Protein AF-A0A7Y8J648-F1 (afdb_monomer_lite)

Structure (mmCIF, N/CA/C/O backbone):
data_AF-A0A7Y8J648-F1
#
_entry.id   AF-A0A7Y8J648-F1
#
loop_
_atom_site.group_PDB
_atom_site.id
_atom_site.type_symbol
_atom_site.label_atom_id
_atom_site.label_alt_id
_atom_site.label_comp_id
_atom_site.label_asym_id
_atom_site.label_entity_id
_atom_site.label_seq_id
_atom_site.pdbx_PDB_ins_code
_atom_site.Cartn_x
_atom_site.Cartn_y
_atom_site.Cartn_z
_atom_site.occupancy
_atom_site.B_iso_or_equiv
_atom_site.auth_seq_id
_atom_site.auth_comp_id
_atom_site.auth_asym_id
_atom_site.auth_atom_id
_atom_site.pdbx_PDB_model_num
ATOM 1 N N . MET A 1 1 ? -34.335 -5.560 4.516 1.00 45.22 1 MET A N 1
ATOM 2 C CA . MET A 1 1 ? -33.110 -5.828 3.736 1.00 45.22 1 MET A CA 1
ATOM 3 C C . MET A 1 1 ? -32.646 -4.475 3.231 1.00 45.22 1 MET A C 1
ATOM 5 O O . MET A 1 1 ? -33.332 -3.906 2.392 1.00 45.22 1 MET A O 1
ATOM 9 N N . GLY A 1 2 ? -31.645 -3.876 3.879 1.00 55.56 2 GLY A N 1
ATOM 10 C CA . GLY A 1 2 ? -31.117 -2.574 3.463 1.00 55.56 2 GLY A CA 1
ATOM 11 C C . GLY A 1 2 ? -30.345 -2.743 2.159 1.00 55.56 2 GLY A C 1
ATOM 12 O O . GLY A 1 2 ? -29.669 -3.752 1.997 1.00 55.56 2 GLY A O 1
ATOM 13 N N . GLN A 1 3 ? -30.510 -1.820 1.214 1.00 57.09 3 GLN A N 1
ATOM 14 C CA . GLN A 1 3 ? -29.623 -1.758 0.056 1.00 57.09 3 GLN A CA 1
ATOM 15 C C . GLN A 1 3 ? -28.248 -1.305 0.536 1.00 57.09 3 GLN A C 1
ATOM 17 O O . GLN A 1 3 ? -28.137 -0.246 1.153 1.00 57.09 3 GLN A O 1
ATOM 22 N N . ASP A 1 4 ? -27.223 -2.095 0.240 1.00 70.62 4 ASP A N 1
ATOM 23 C CA . ASP A 1 4 ? -25.840 -1.671 0.404 1.00 70.62 4 ASP A CA 1
ATOM 24 C C . ASP A 1 4 ? -25.534 -0.621 -0.671 1.00 70.62 4 ASP A C 1
ATOM 26 O O . ASP A 1 4 ? -25.551 -0.903 -1.872 1.00 70.62 4 ASP A O 1
ATOM 30 N N . PHE A 1 5 ? -25.304 0.619 -0.240 1.00 80.19 5 PHE A N 1
ATOM 31 C CA . PHE A 1 5 ? -24.813 1.678 -1.112 1.00 80.19 5 PHE A CA 1
ATOM 32 C C . PHE A 1 5 ? -23.288 1.631 -1.122 1.00 80.19 5 PHE A C 1
ATOM 34 O O . PHE A 1 5 ? -22.639 1.809 -0.091 1.00 80.19 5 PHE A O 1
ATOM 41 N N . TRP A 1 6 ? -22.714 1.423 -2.304 1.00 79.38 6 TRP A N 1
ATOM 42 C CA . TRP A 1 6 ? -21.281 1.581 -2.519 1.00 79.38 6 TRP A CA 1
ATOM 43 C C . TRP A 1 6 ? -20.871 3.018 -2.177 1.00 79.38 6 TRP A C 1
ATOM 45 O O . TRP A 1 6 ? -21.364 3.967 -2.785 1.00 79.38 6 TRP A O 1
ATOM 55 N N . THR A 1 7 ? -19.975 3.170 -1.203 1.00 82.62 7 THR A N 1
ATOM 56 C CA . THR A 1 7 ? -19.374 4.457 -0.823 1.00 82.62 7 THR A CA 1
ATOM 57 C C . THR A 1 7 ? -17.891 4.418 -1.175 1.00 82.62 7 THR A C 1
ATOM 59 O O . THR A 1 7 ? -17.245 3.388 -0.996 1.00 82.62 7 THR A O 1
ATOM 62 N N . SER A 1 8 ? -17.349 5.510 -1.717 1.00 84.44 8 SER A N 1
ATOM 63 C CA . SER A 1 8 ? -15.919 5.595 -2.020 1.00 84.44 8 SER A CA 1
ATOM 64 C C . SER A 1 8 ? -15.088 5.696 -0.737 1.00 84.44 8 SER A C 1
ATOM 66 O O . SER A 1 8 ? -15.466 6.383 0.207 1.00 84.44 8 SER A O 1
ATOM 68 N N . CYS A 1 9 ? -13.911 5.070 -0.730 1.00 91.00 9 CYS A N 1
ATOM 69 C CA . CYS A 1 9 ? -12.949 5.152 0.375 1.00 91.00 9 CYS A CA 1
ATOM 70 C C . CYS A 1 9 ? -11.918 6.269 0.150 1.00 91.00 9 CYS A C 1
ATOM 72 O O . CYS A 1 9 ? -10.739 6.069 0.391 1.00 91.00 9 CYS A O 1
ATOM 74 N N . ASN 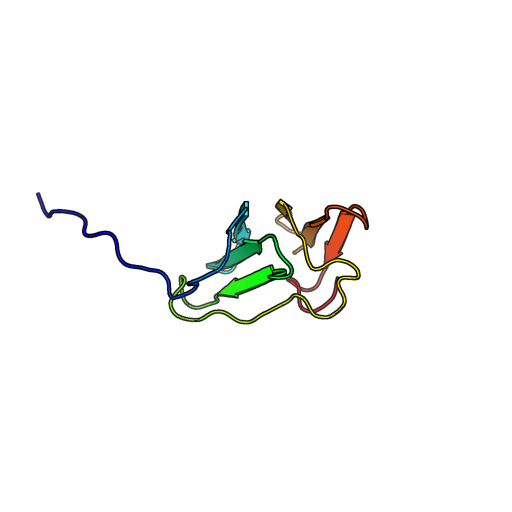A 1 10 ? -12.316 7.413 -0.417 1.00 90.69 10 ASN A N 1
ATOM 75 C CA . ASN A 1 10 ? -11.487 8.621 -0.596 1.00 90.69 10 ASN A CA 1
ATOM 76 C C . ASN A 1 10 ? -10.120 8.490 -1.319 1.00 90.69 10 ASN A C 1
ATOM 78 O O . ASN A 1 10 ? -9.413 9.489 -1.441 1.00 90.69 10 ASN A O 1
ATOM 82 N N . LEU A 1 11 ? -9.768 7.329 -1.879 1.00 91.50 11 LEU A N 1
ATOM 83 C CA . LEU A 1 11 ? -8.576 7.116 -2.706 1.00 91.50 11 LEU A CA 1
ATOM 84 C C . LEU A 1 11 ? -8.960 7.126 -4.194 1.00 91.50 11 LEU A C 1
ATOM 86 O O . LEU A 1 11 ? -9.112 6.090 -4.836 1.00 91.50 11 LEU A O 1
ATOM 90 N N . ASN A 1 12 ? -9.207 8.325 -4.723 1.00 89.56 12 ASN A N 1
ATOM 91 C CA . ASN A 1 12 ? -9.745 8.525 -6.072 1.00 89.56 12 ASN A CA 1
ATOM 92 C C . ASN A 1 12 ? -8.640 8.810 -7.105 1.00 89.56 12 ASN A C 1
ATOM 94 O O . ASN A 1 12 ? -7.558 9.273 -6.756 1.00 89.56 12 ASN A O 1
ATOM 98 N N . ASN A 1 13 ? -8.951 8.620 -8.394 1.00 88.12 13 ASN A N 1
ATOM 99 C CA . ASN A 1 13 ? -8.064 8.904 -9.537 1.00 88.12 13 ASN A CA 1
ATOM 100 C C . ASN A 1 13 ? -6.746 8.109 -9.556 1.00 88.12 13 ASN A C 1
ATOM 102 O O . ASN A 1 13 ? -5.766 8.547 -10.156 1.00 88.12 13 ASN A O 1
ATOM 106 N N . ILE A 1 14 ? -6.729 6.935 -8.928 1.00 91.00 14 ILE A N 1
ATOM 107 C CA . ILE A 1 14 ? -5.587 6.022 -8.920 1.00 91.00 14 ILE A CA 1
ATOM 108 C C . ILE A 1 14 ? -6.044 4.681 -9.489 1.00 91.00 14 ILE A C 1
ATOM 110 O O . ILE A 1 14 ? -7.122 4.191 -9.150 1.00 91.00 14 ILE A O 1
ATOM 114 N N . LEU A 1 15 ? -5.222 4.080 -10.351 1.00 94.31 15 LEU A N 1
ATOM 115 C CA . LEU A 1 15 ? -5.414 2.688 -10.740 1.00 94.31 15 LEU A CA 1
ATOM 116 C C . LEU A 1 15 ? -4.920 1.800 -9.597 1.00 94.31 15 LEU A C 1
ATOM 118 O O . LEU A 1 15 ? -3.717 1.569 -9.486 1.00 94.31 15 LEU A O 1
ATOM 122 N N . ILE A 1 16 ? -5.845 1.337 -8.758 1.00 96.38 16 ILE A N 1
ATOM 123 C CA . ILE A 1 16 ? -5.540 0.391 -7.683 1.00 96.38 16 ILE A CA 1
ATOM 124 C C . ILE A 1 16 ? -5.312 -0.988 -8.294 1.00 96.38 16 ILE A C 1
ATOM 126 O O . ILE A 1 16 ? -6.177 -1.511 -8.999 1.00 96.38 16 ILE A O 1
ATOM 130 N N . THR A 1 17 ? -4.136 -1.551 -8.044 1.00 97.12 17 THR A N 1
ATOM 131 C CA . THR A 1 17 ? -3.727 -2.869 -8.546 1.00 97.12 17 THR A CA 1
ATOM 132 C C . THR A 1 17 ? -3.852 -3.953 -7.489 1.00 97.12 17 THR A C 1
ATOM 134 O O . THR A 1 17 ? -4.097 -5.100 -7.849 1.00 97.12 17 THR A O 1
ATOM 137 N N . ASP A 1 18 ? -3.712 -3.597 -6.210 1.00 97.94 18 ASP A N 1
ATOM 138 C CA . ASP A 1 18 ? -3.850 -4.529 -5.093 1.00 97.94 18 ASP A CA 1
ATOM 139 C C . ASP A 1 18 ? -4.231 -3.808 -3.791 1.00 97.94 18 ASP A C 1
ATOM 141 O O . ASP A 1 18 ? -3.983 -2.603 -3.637 1.00 97.94 18 ASP A O 1
ATOM 145 N N . ILE A 1 19 ? -4.816 -4.563 -2.860 1.00 97.88 19 ILE A N 1
ATOM 146 C CA . ILE A 1 19 ? -5.125 -4.132 -1.492 1.00 97.88 19 ILE A CA 1
ATOM 147 C C . ILE A 1 19 ? -4.745 -5.234 -0.497 1.00 97.88 19 ILE A C 1
ATOM 149 O O . ILE A 1 19 ? -4.926 -6.415 -0.772 1.00 97.88 19 ILE A O 1
ATOM 153 N N . GLU A 1 20 ? -4.253 -4.852 0.677 1.00 98.06 20 GLU A N 1
ATOM 154 C CA . GLU A 1 20 ? -3.855 -5.784 1.742 1.00 98.06 20 GLU A CA 1
ATOM 155 C C . GLU A 1 20 ? -4.170 -5.161 3.109 1.00 98.06 20 GLU A C 1
ATOM 157 O O . GLU A 1 20 ? -4.296 -3.940 3.229 1.00 98.06 20 GLU A O 1
ATOM 162 N N . SER A 1 21 ? -4.305 -5.983 4.145 1.00 97.38 21 SER A N 1
ATOM 163 C CA . SER A 1 21 ? -4.493 -5.518 5.526 1.00 97.38 21 SER A CA 1
ATOM 164 C C . SER A 1 21 ? -3.469 -6.136 6.470 1.00 97.38 21 SER A C 1
ATOM 166 O O . SER A 1 21 ? -2.985 -7.238 6.212 1.00 97.38 21 SER A O 1
ATOM 168 N N . ASP A 1 22 ? -3.184 -5.455 7.579 1.00 96.50 22 ASP A N 1
ATOM 169 C CA . ASP A 1 22 ? -2.377 -6.004 8.673 1.00 96.50 22 ASP A CA 1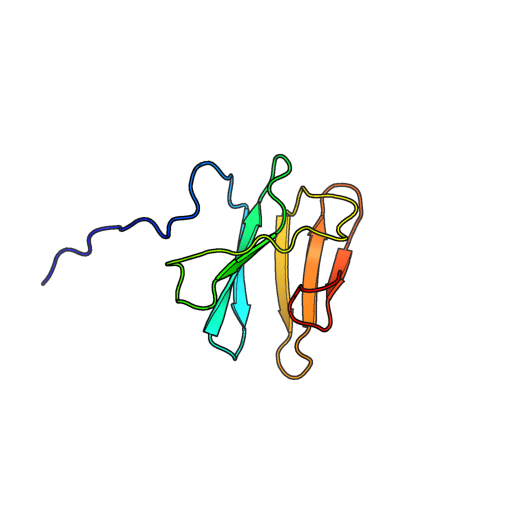
ATOM 170 C C . ASP A 1 22 ? -3.209 -6.344 9.922 1.00 96.50 22 ASP A C 1
ATOM 172 O O . ASP A 1 22 ? -4.413 -6.078 9.997 1.00 96.50 22 ASP A O 1
ATOM 176 N N . ASP A 1 23 ? -2.545 -6.916 10.930 1.00 95.56 23 ASP A N 1
ATOM 177 C CA . ASP A 1 23 ? -3.164 -7.311 12.201 1.00 95.56 23 ASP A CA 1
ATOM 178 C C . ASP A 1 23 ? -3.562 -6.110 13.088 1.00 95.56 23 ASP A C 1
ATOM 180 O O . ASP A 1 23 ? -4.274 -6.276 14.083 1.00 95.56 23 ASP A O 1
ATOM 184 N N . PHE A 1 24 ? -3.135 -4.890 12.738 1.00 95.00 24 PHE A N 1
ATOM 185 C CA . PHE A 1 24 ? -3.467 -3.651 13.450 1.00 95.00 24 PHE A CA 1
ATOM 186 C C . PHE A 1 24 ? -4.714 -2.957 12.886 1.00 95.00 24 PHE A C 1
ATOM 188 O O . PHE A 1 24 ? -5.147 -1.937 13.427 1.00 95.00 24 PHE A O 1
ATOM 195 N N . GLY A 1 25 ? -5.306 -3.509 11.823 1.00 95.44 25 GLY A N 1
ATOM 196 C CA . GLY A 1 25 ? -6.457 -2.926 11.140 1.00 95.44 25 GLY A CA 1
ATOM 197 C C . GLY A 1 25 ? -6.085 -1.816 10.157 1.00 95.44 25 GLY A C 1
ATOM 198 O O . GLY A 1 25 ? -6.969 -1.069 9.727 1.00 95.44 25 GLY A O 1
ATOM 199 N N . ASN A 1 26 ? -4.806 -1.698 9.787 1.00 97.38 26 ASN A N 1
ATOM 200 C CA . ASN A 1 26 ? -4.407 -0.820 8.698 1.00 97.38 26 ASN A CA 1
ATOM 201 C C . ASN A 1 26 ? -4.804 -1.449 7.361 1.00 97.38 26 ASN A C 1
ATOM 203 O O . ASN A 1 26 ? -4.707 -2.662 7.165 1.00 97.38 26 ASN A O 1
ATOM 207 N N . ILE A 1 27 ? -5.215 -0.600 6.423 1.00 98.12 27 ILE A N 1
ATOM 208 C CA . ILE A 1 27 ? -5.490 -0.987 5.040 1.00 98.12 27 ILE A CA 1
ATOM 209 C C . ILE A 1 27 ? -4.406 -0.384 4.165 1.00 98.12 27 ILE A C 1
ATOM 211 O O . ILE A 1 27 ? -4.144 0.817 4.227 1.00 98.12 27 ILE A O 1
ATOM 215 N N . TYR A 1 28 ? -3.816 -1.210 3.318 1.00 97.94 28 TYR A N 1
ATOM 216 C CA . TYR A 1 28 ? -2.853 -0.812 2.313 1.00 97.94 28 TYR A CA 1
ATOM 217 C C . TYR A 1 28 ? -3.477 -0.924 0.933 1.00 97.94 28 TYR A C 1
ATOM 219 O O . TYR A 1 28 ? -4.224 -1.858 0.644 1.00 97.94 28 TYR A O 1
ATOM 227 N N . ALA A 1 29 ? -3.145 0.024 0.072 1.00 97.88 29 ALA A N 1
ATOM 228 C CA . ALA A 1 29 ? -3.503 -0.015 -1.332 1.00 97.88 29 ALA A CA 1
ATOM 229 C C . ALA A 1 29 ? -2.285 0.382 -2.157 1.00 97.88 29 ALA A C 1
ATOM 231 O O . ALA A 1 29 ? -1.542 1.291 -1.779 1.00 97.88 29 ALA A O 1
ATOM 232 N N . CYS A 1 30 ? -2.071 -0.286 -3.283 1.00 96.94 30 CYS A N 1
ATOM 233 C CA . CYS A 1 30 ? -1.010 0.076 -4.211 1.00 96.94 30 CYS A CA 1
ATOM 234 C C . CYS A 1 30 ? -1.564 0.327 -5.606 1.00 96.94 30 CYS A C 1
ATOM 236 O O . CYS A 1 30 ? -2.681 -0.085 -5.937 1.00 96.94 30 CYS A O 1
ATOM 238 N N . GLY A 1 31 ? -0.791 1.048 -6.411 1.00 95.06 31 GLY A N 1
ATOM 239 C CA . GLY A 1 31 ? -1.228 1.387 -7.747 1.00 95.06 31 GLY A CA 1
ATOM 240 C C . GLY A 1 31 ? -0.120 1.579 -8.764 1.00 95.06 31 GLY A C 1
ATOM 241 O O . GLY A 1 31 ? 1.077 1.659 -8.473 1.00 95.06 31 GLY A O 1
ATOM 242 N N . PHE A 1 32 ? -0.588 1.692 -9.998 1.00 91.44 32 PHE A N 1
ATOM 243 C CA . PHE A 1 32 ? 0.223 1.896 -11.187 1.00 91.44 32 PHE A CA 1
ATOM 244 C C . PHE A 1 32 ? 0.237 3.377 -11.609 1.00 91.44 32 PHE A C 1
ATOM 246 O O . PHE A 1 32 ? -0.449 4.211 -11.019 1.00 91.44 32 PHE A O 1
ATOM 253 N N . LEU A 1 33 ? 1.000 3.712 -12.656 1.00 91.31 33 LEU A N 1
ATOM 254 C CA . LEU A 1 33 ? 1.162 5.077 -13.189 1.00 91.31 33 LEU A CA 1
ATOM 255 C C . LEU A 1 33 ? 1.772 6.077 -12.189 1.00 91.31 33 LEU A C 1
ATOM 257 O O . LEU A 1 33 ? 1.436 7.259 -12.190 1.00 91.31 33 LEU A O 1
ATOM 261 N N . GLY A 1 34 ? 2.693 5.606 -11.351 1.00 89.31 34 GLY A N 1
ATOM 262 C CA . GLY A 1 34 ? 3.432 6.426 -10.395 1.00 89.31 34 GLY A CA 1
ATOM 263 C C . GLY A 1 34 ? 2.689 6.710 -9.090 1.00 89.31 34 GLY A C 1
ATOM 264 O O . GLY A 1 34 ? 3.105 7.599 -8.353 1.00 89.31 34 GLY A O 1
ATOM 265 N N . ALA A 1 35 ? 1.601 5.989 -8.806 1.00 92.50 35 ALA A N 1
ATOM 266 C CA . ALA A 1 35 ? 0.804 6.197 -7.600 1.00 92.50 35 ALA A CA 1
ATOM 267 C C . ALA A 1 35 ? 1.521 5.748 -6.313 1.00 92.50 35 ALA A C 1
ATOM 269 O O . ALA A 1 35 ? 1.393 6.407 -5.281 1.00 92.50 35 ALA A O 1
ATOM 270 N N . GLY A 1 36 ? 2.285 4.654 -6.377 1.00 94.69 36 GLY A N 1
ATOM 271 C CA . GLY A 1 36 ? 2.996 4.093 -5.232 1.00 94.69 36 GLY A CA 1
ATOM 272 C C . GLY A 1 36 ? 2.089 3.284 -4.304 1.00 94.69 36 GLY A C 1
ATOM 273 O O . GLY A 1 36 ? 1.197 2.559 -4.751 1.00 94.69 36 GLY A O 1
ATOM 274 N N . ILE A 1 37 ? 2.355 3.389 -3.002 1.00 97.12 37 ILE A N 1
ATOM 275 C CA . ILE A 1 37 ? 1.660 2.661 -1.934 1.00 97.12 37 ILE A CA 1
ATOM 276 C C . ILE A 1 37 ? 1.016 3.674 -0.994 1.00 97.12 37 ILE A C 1
ATOM 278 O O . ILE A 1 37 ? 1.592 4.722 -0.707 1.00 97.12 37 ILE A O 1
ATOM 282 N N . PHE A 1 38 ? -0.172 3.354 -0.499 1.00 97.62 38 PHE A N 1
ATOM 283 C CA . PHE A 1 38 ? -0.930 4.157 0.447 1.00 97.62 38 PHE A CA 1
ATOM 284 C C . PHE A 1 38 ? -1.347 3.299 1.634 1.00 97.62 38 PHE A C 1
ATOM 286 O O . PHE A 1 38 ? -1.651 2.119 1.462 1.00 97.62 38 PHE A O 1
ATOM 293 N N . ARG A 1 39 ? -1.413 3.904 2.821 1.00 97.94 39 ARG A N 1
ATOM 294 C CA . ARG A 1 39 ? -1.952 3.283 4.036 1.00 97.94 39 ARG A CA 1
ATOM 295 C C . ARG A 1 39 ? -3.065 4.132 4.625 1.00 97.94 39 ARG A C 1
ATOM 297 O O . ARG A 1 39 ? -2.922 5.348 4.741 1.00 97.94 39 ARG A O 1
ATOM 304 N N . SER A 1 40 ? -4.129 3.479 5.058 1.00 98.25 40 SER A N 1
ATOM 305 C CA . SER A 1 40 ? -5.162 4.035 5.921 1.00 98.25 40 SER A CA 1
ATOM 306 C C . SER A 1 40 ? -5.122 3.339 7.277 1.00 98.25 40 SER A C 1
ATOM 308 O O . SER A 1 40 ? -5.034 2.116 7.348 1.00 98.25 40 SER A O 1
ATOM 310 N N . THR A 1 41 ? -5.210 4.123 8.349 1.00 97.81 41 THR A N 1
ATOM 311 C CA . THR A 1 41 ? -5.322 3.638 9.737 1.00 97.81 41 THR A CA 1
ATOM 312 C C . THR A 1 41 ? -6.738 3.844 10.292 1.00 97.81 41 THR A C 1
ATOM 314 O O . THR A 1 41 ? -6.975 3.708 11.489 1.00 97.81 41 THR A O 1
ATOM 317 N N . ASP A 1 42 ? -7.673 4.274 9.443 1.00 97.12 42 ASP A N 1
ATOM 318 C CA . ASP A 1 42 ? -9.026 4.695 9.810 1.00 97.12 42 ASP A CA 1
ATOM 319 C C . ASP A 1 42 ? -10.083 4.098 8.870 1.00 97.12 42 ASP A C 1
ATOM 321 O O . ASP A 1 42 ? -11.094 4.725 8.560 1.00 97.12 42 ASP A O 1
ATOM 325 N N . GLN A 1 43 ? -9.852 2.849 8.449 1.00 94.19 43 GLN A N 1
ATOM 326 C CA . GLN A 1 43 ? -10.779 2.049 7.637 1.00 94.19 43 GLN A CA 1
ATOM 327 C C . GLN A 1 43 ? -11.123 2.687 6.277 1.00 94.19 43 GLN A C 1
ATOM 329 O O . GLN A 1 43 ? -12.243 2.577 5.783 1.00 94.19 43 GLN A O 1
ATOM 334 N N . GLY A 1 44 ? -10.146 3.342 5.650 1.00 95.25 44 GLY A N 1
ATOM 335 C CA . GLY A 1 44 ? -10.269 3.925 4.315 1.00 95.25 44 GLY A CA 1
ATOM 336 C C . GLY A 1 44 ? -10.889 5.322 4.290 1.00 95.25 44 GLY A C 1
ATOM 337 O O . GLY A 1 44 ? -11.265 5.789 3.215 1.00 95.25 44 GLY A O 1
ATOM 338 N N . LEU A 1 45 ? -11.006 6.001 5.437 1.00 94.75 45 LEU A N 1
ATOM 339 C CA . LEU A 1 45 ? -11.487 7.383 5.474 1.00 94.75 45 LEU A CA 1
ATOM 340 C C . LEU A 1 45 ? -10.401 8.363 5.014 1.00 94.75 45 LEU A C 1
ATOM 342 O O . LEU A 1 45 ? -10.707 9.272 4.239 1.00 94.75 45 LEU A O 1
ATOM 346 N N . ASN A 1 46 ? -9.149 8.151 5.429 1.00 96.56 46 ASN A N 1
ATOM 347 C CA . ASN A 1 46 ? -7.975 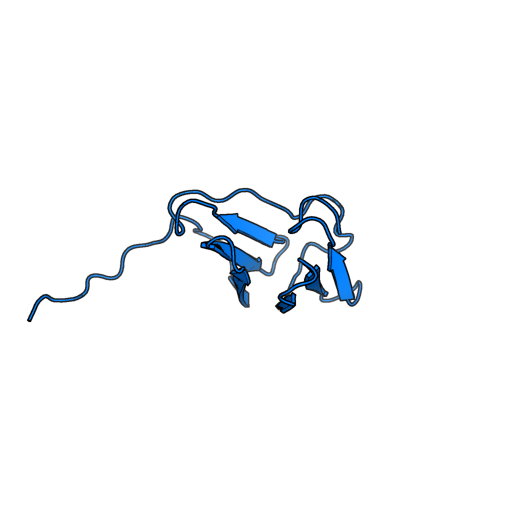8.923 5.025 1.00 96.56 46 ASN A CA 1
ATOM 348 C C . ASN A 1 46 ? -6.809 8.003 4.641 1.00 96.56 46 ASN A C 1
ATOM 350 O O . ASN A 1 46 ? -6.679 6.887 5.144 1.00 96.56 46 ASN A O 1
ATOM 354 N N . TRP A 1 47 ? -5.932 8.503 3.768 1.00 97.50 47 TRP A N 1
ATOM 355 C CA . TRP A 1 47 ? -4.793 7.755 3.239 1.00 97.50 47 TRP A CA 1
ATOM 356 C C . TRP A 1 47 ? -3.514 8.580 3.301 1.00 97.50 47 TRP A C 1
ATOM 358 O O . TRP A 1 47 ? -3.500 9.757 2.939 1.00 97.50 47 TRP A O 1
ATOM 368 N N . ILE A 1 48 ? -2.429 7.939 3.720 1.00 96.81 48 ILE A N 1
ATOM 369 C CA . ILE A 1 48 ? -1.076 8.491 3.731 1.00 96.81 48 ILE A CA 1
ATOM 370 C C . ILE A 1 48 ? -0.276 7.778 2.645 1.00 96.81 48 ILE A C 1
ATOM 372 O O . ILE A 1 48 ? -0.329 6.554 2.541 1.00 96.81 48 ILE A O 1
ATOM 376 N N . ASN A 1 49 ? 0.454 8.538 1.828 1.00 94.75 49 ASN A N 1
ATOM 377 C CA . ASN A 1 49 ? 1.347 7.972 0.823 1.00 94.75 49 ASN A CA 1
ATOM 378 C C . ASN A 1 49 ? 2.623 7.438 1.498 1.00 94.75 49 ASN A C 1
ATOM 380 O O . ASN A 1 49 ? 3.299 8.173 2.216 1.00 94.75 49 ASN A O 1
ATOM 384 N N . LEU A 1 50 ? 2.932 6.169 1.245 1.00 95.00 50 LEU A N 1
ATOM 385 C CA . LEU A 1 50 ? 4.096 5.438 1.743 1.00 95.00 50 LEU A CA 1
ATOM 386 C C . LEU A 1 50 ? 5.150 5.202 0.652 1.00 95.00 50 LEU A C 1
ATOM 388 O O . LEU A 1 50 ? 6.092 4.452 0.854 1.00 95.00 50 LEU A O 1
ATOM 392 N N . GLY A 1 51 ? 5.012 5.813 -0.525 1.00 82.69 51 GLY A N 1
ATOM 393 C CA . GLY A 1 51 ? 5.905 5.579 -1.659 1.00 82.69 51 GLY A CA 1
ATOM 394 C C . GLY A 1 51 ? 7.329 6.110 -1.470 1.00 82.69 51 GLY A C 1
ATOM 395 O O . GLY A 1 51 ? 8.204 5.804 -2.278 1.00 82.69 51 GLY A O 1
ATOM 396 N N . SER A 1 52 ? 7.602 6.905 -0.432 1.00 81.81 52 SER A N 1
ATOM 397 C CA . SER A 1 52 ? 8.947 7.431 -0.181 1.00 81.81 52 SER A CA 1
ATOM 398 C C . SER A 1 52 ? 9.957 6.290 0.005 1.00 81.81 52 SER A C 1
ATOM 400 O O . SER A 1 52 ? 9.760 5.407 0.829 1.00 81.81 52 SER A O 1
ATOM 402 N N . GLY A 1 53 ? 11.052 6.310 -0.760 1.00 77.19 53 GLY A N 1
ATOM 403 C CA . GLY A 1 53 ? 12.102 5.282 -0.709 1.00 77.19 53 GLY A CA 1
ATOM 404 C C . GLY A 1 53 ? 11.967 4.165 -1.749 1.00 77.19 53 GLY A C 1
ATOM 405 O O . GLY A 1 53 ? 12.974 3.547 -2.093 1.00 77.19 53 GLY A O 1
ATOM 406 N N . LEU A 1 54 ? 10.787 3.968 -2.348 1.00 84.25 54 LEU A N 1
ATOM 407 C CA . LEU A 1 54 ? 10.650 3.068 -3.495 1.00 84.25 54 LEU A CA 1
ATOM 408 C C . LEU A 1 54 ? 11.340 3.665 -4.725 1.00 84.25 54 LEU A C 1
ATOM 410 O O . LEU A 1 54 ? 11.017 4.773 -5.163 1.00 84.25 54 LEU A O 1
ATOM 414 N N . ILE A 1 55 ? 12.250 2.896 -5.328 1.00 84.81 55 ILE A N 1
ATOM 415 C CA . ILE A 1 55 ? 12.903 3.278 -6.592 1.00 84.81 55 ILE A CA 1
ATOM 416 C C . ILE A 1 55 ? 11.868 3.346 -7.725 1.00 84.81 55 ILE A C 1
ATOM 418 O O . ILE A 1 55 ? 11.946 4.227 -8.581 1.00 84.81 55 ILE A O 1
ATOM 422 N N . SER A 1 56 ? 10.871 2.454 -7.707 1.00 89.56 56 SER A N 1
ATOM 423 C CA . SER A 1 56 ? 9.751 2.446 -8.649 1.00 89.56 56 SER A CA 1
ATOM 424 C C . SER A 1 56 ? 8.420 2.624 -7.926 1.00 89.56 56 SER A C 1
ATOM 426 O O . SER A 1 56 ? 8.066 1.845 -7.047 1.00 89.56 56 SER A O 1
ATOM 428 N N . GLN A 1 57 ? 7.657 3.633 -8.347 1.00 92.12 57 GLN A N 1
ATOM 429 C CA . GLN A 1 57 ? 6.314 3.940 -7.833 1.00 92.12 57 GLN A CA 1
ATOM 430 C C . GLN A 1 57 ? 5.203 3.146 -8.542 1.00 92.12 57 GLN A C 1
ATOM 432 O O . GLN A 1 57 ? 4.022 3.353 -8.278 1.00 92.12 57 GLN A O 1
ATOM 437 N N . ASN A 1 58 ? 5.560 2.268 -9.480 1.00 94.81 58 ASN A N 1
ATOM 438 C CA . ASN A 1 58 ? 4.614 1.377 -10.137 1.00 94.81 58 ASN A CA 1
ATOM 439 C C . ASN A 1 58 ? 4.618 0.033 -9.407 1.00 94.81 58 ASN A C 1
ATOM 441 O O . ASN A 1 58 ? 5.502 -0.804 -9.636 1.00 94.81 58 ASN A O 1
ATOM 445 N N . VAL A 1 59 ? 3.637 -0.146 -8.527 1.00 96.38 59 VAL A N 1
ATOM 446 C CA . VAL A 1 59 ? 3.515 -1.310 -7.647 1.00 96.38 59 VAL A CA 1
ATOM 447 C C . VAL A 1 59 ? 2.319 -2.139 -8.098 1.00 96.38 59 VAL A C 1
ATOM 449 O O . VAL A 1 59 ? 1.283 -1.577 -8.424 1.00 96.38 59 VAL A O 1
ATOM 452 N N . PHE A 1 60 ? 2.478 -3.461 -8.153 1.00 96.12 60 PHE A N 1
ATOM 453 C CA . PHE A 1 60 ? 1.455 -4.387 -8.653 1.00 96.12 60 PHE A CA 1
ATOM 454 C C . PHE A 1 60 ? 0.862 -5.289 -7.584 1.00 96.12 60 PHE A C 1
ATOM 456 O O . PHE A 1 60 ? -0.254 -5.765 -7.757 1.00 96.12 60 PHE A O 1
ATOM 463 N N . SER A 1 61 ? 1.611 -5.562 -6.520 1.00 96.81 61 SER A N 1
ATOM 464 C CA . SER A 1 61 ? 1.186 -6.496 -5.485 1.00 96.81 61 SER A CA 1
ATOM 465 C C . SER A 1 61 ? 1.737 -6.097 -4.132 1.00 96.81 61 SER A C 1
ATOM 467 O O . SER A 1 61 ? 2.903 -5.691 -4.037 1.00 96.81 61 SER A O 1
ATOM 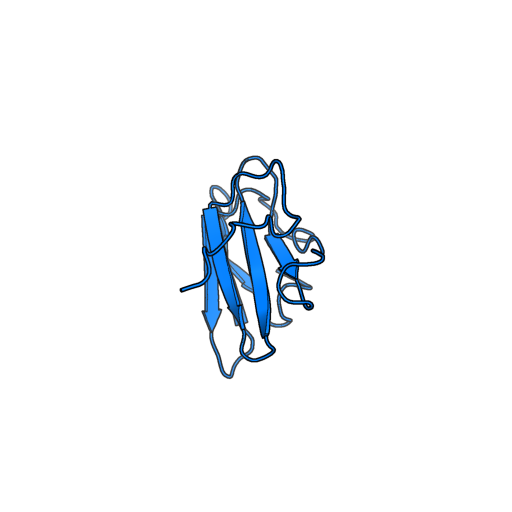469 N N . LEU A 1 62 ? 0.926 -6.290 -3.101 1.00 97.69 62 LEU A N 1
ATOM 470 C CA . LEU A 1 62 ? 1.324 -6.187 -1.708 1.00 97.69 62 LEU A CA 1
ATOM 471 C C . LEU A 1 62 ? 1.182 -7.549 -1.037 1.00 97.69 62 LEU A C 1
ATOM 473 O O . LEU A 1 62 ? 0.302 -8.341 -1.365 1.00 97.69 62 LEU A O 1
ATOM 477 N N . LYS A 1 63 ? 2.060 -7.832 -0.077 1.00 97.88 63 LYS A N 1
ATOM 478 C CA . LYS A 1 63 ? 1.879 -8.979 0.808 1.00 97.88 63 LYS A CA 1
ATOM 479 C C . LYS A 1 63 ? 2.290 -8.630 2.223 1.00 97.88 63 LYS A C 1
ATOM 481 O O . LYS A 1 63 ? 3.452 -8.296 2.454 1.00 97.88 63 LYS A O 1
ATOM 486 N N . TYR A 1 64 ? 1.353 -8.773 3.152 1.00 98.19 64 TYR A N 1
ATOM 487 C CA . TYR A 1 64 ? 1.640 -8.730 4.579 1.00 98.19 64 TYR A CA 1
ATOM 488 C C . TYR A 1 64 ? 1.974 -10.133 5.089 1.00 98.19 64 TYR A C 1
ATOM 490 O O . TYR A 1 64 ? 1.277 -11.104 4.773 1.00 98.19 64 TYR A O 1
ATOM 498 N N . ILE A 1 65 ? 3.061 -10.232 5.853 1.00 96.94 65 ILE A N 1
ATOM 499 C CA . ILE A 1 65 ? 3.421 -11.424 6.619 1.00 96.94 65 ILE A CA 1
ATOM 500 C C . ILE A 1 65 ? 3.241 -11.080 8.096 1.00 96.94 65 ILE A C 1
ATOM 502 O O . ILE A 1 65 ? 3.948 -10.224 8.640 1.00 96.94 65 ILE A O 1
ATOM 506 N N . ASN A 1 66 ? 2.270 -11.755 8.707 1.00 89.19 66 ASN A N 1
ATOM 507 C CA . ASN A 1 66 ? 1.942 -11.651 10.122 1.00 89.19 66 ASN A CA 1
ATOM 508 C C . ASN A 1 66 ? 3.122 -12.101 11.007 1.00 89.19 66 ASN A C 1
ATOM 510 O O . ASN A 1 66 ? 4.081 -12.705 10.526 1.00 89.19 66 ASN A O 1
ATOM 514 N N . ASP A 1 67 ? 3.062 -11.776 12.299 1.00 85.69 67 ASP A N 1
ATOM 515 C CA . ASP A 1 67 ? 4.087 -12.024 13.336 1.00 85.69 67 ASP A CA 1
ATOM 516 C C . ASP A 1 67 ? 5.407 -11.240 13.185 1.00 85.69 67 ASP A C 1
ATOM 518 O O . ASP A 1 67 ? 5.996 -10.825 14.185 1.00 85.69 67 ASP A O 1
ATOM 522 N N . GLU A 1 68 ? 5.864 -10.985 11.958 1.00 86.81 68 GLU A N 1
ATOM 523 C CA . GLU A 1 68 ? 7.116 -10.263 11.682 1.00 86.81 68 GLU A CA 1
ATOM 524 C C . GLU A 1 68 ? 6.899 -8.793 11.280 1.00 86.81 68 GLU A C 1
ATOM 526 O O . GLU A 1 68 ? 7.869 -8.050 11.131 1.00 86.81 68 GLU A O 1
ATOM 531 N N . ASN A 1 69 ? 5.641 -8.356 11.123 1.00 92.94 69 ASN A N 1
ATOM 532 C CA . ASN A 1 69 ? 5.265 -7.018 10.646 1.00 92.94 69 ASN A CA 1
ATOM 533 C C . ASN A 1 69 ? 5.951 -6.628 9.329 1.00 92.94 69 ASN A C 1
ATOM 535 O O . ASN A 1 69 ? 6.401 -5.494 9.148 1.00 92.94 69 ASN A O 1
ATOM 539 N N . ILE A 1 70 ? 6.037 -7.590 8.407 1.00 97.00 70 ILE A N 1
ATOM 540 C CA . ILE A 1 70 ? 6.702 -7.397 7.123 1.00 97.00 70 ILE A CA 1
ATOM 541 C C . ILE A 1 70 ? 5.678 -7.087 6.042 1.00 97.00 70 ILE A C 1
ATOM 543 O O . ILE A 1 70 ? 4.696 -7.812 5.876 1.00 97.00 70 ILE A O 1
ATOM 547 N N . LEU A 1 71 ? 5.978 -6.064 5.244 1.00 97.12 71 LEU A N 1
ATOM 548 C CA . LEU A 1 71 ? 5.307 -5.813 3.975 1.00 97.12 71 LEU A CA 1
ATOM 549 C C . LEU A 1 71 ? 6.270 -6.048 2.822 1.00 97.12 71 LEU A C 1
ATOM 551 O O . LEU A 1 71 ? 7.374 -5.506 2.791 1.00 97.12 71 LEU A O 1
ATOM 555 N N . TYR A 1 72 ? 5.817 -6.821 1.846 1.00 97.25 72 TYR A N 1
ATOM 556 C CA . TYR A 1 72 ? 6.476 -6.961 0.560 1.00 97.25 72 TYR A CA 1
ATOM 557 C C . TYR A 1 72 ? 5.722 -6.183 -0.512 1.00 97.25 72 TYR A C 1
ATOM 559 O O . TYR A 1 72 ? 4.494 -6.243 -0.569 1.00 97.25 72 TYR A O 1
ATOM 567 N N . ALA A 1 73 ? 6.461 -5.502 -1.388 1.00 97.31 73 ALA A N 1
ATOM 568 C CA . ALA A 1 73 ? 5.912 -4.806 -2.548 1.00 97.31 73 ALA A CA 1
ATOM 569 C C . ALA A 1 73 ? 6.569 -5.300 -3.838 1.00 97.31 73 ALA A C 1
ATOM 571 O O . ALA A 1 73 ? 7.787 -5.212 -4.009 1.00 97.31 73 ALA A O 1
ATOM 572 N N . GLY A 1 74 ? 5.753 -5.822 -4.753 1.00 97.00 74 GLY A N 1
ATOM 573 C CA . GLY A 1 74 ? 6.183 -6.205 -6.096 1.00 97.00 74 GLY A CA 1
ATOM 574 C C . GLY A 1 74 ? 6.093 -5.014 -7.044 1.00 97.00 74 GLY A C 1
ATOM 575 O O . GLY A 1 74 ? 5.008 -4.464 -7.238 1.00 97.00 74 GLY A O 1
ATOM 576 N N . THR A 1 75 ? 7.218 -4.617 -7.639 1.00 95.25 75 THR A N 1
ATOM 577 C CA . THR A 1 75 ? 7.299 -3.472 -8.562 1.00 95.25 75 THR A CA 1
ATOM 578 C C . THR A 1 75 ? 7.579 -3.913 -9.996 1.00 95.25 75 THR A C 1
ATOM 580 O O . THR A 1 75 ? 8.116 -4.994 -10.233 1.00 95.25 75 THR A O 1
ATOM 583 N N . THR A 1 76 ? 7.233 -3.058 -10.961 1.00 89.56 76 THR A N 1
ATOM 584 C CA . THR A 1 76 ? 7.393 -3.354 -12.402 1.00 89.56 76 THR A CA 1
ATOM 585 C C . THR A 1 76 ? 8.850 -3.520 -12.834 1.00 89.56 76 THR A C 1
ATOM 587 O O . THR A 1 76 ? 9.185 -4.497 -13.495 1.00 89.56 76 THR A O 1
ATOM 590 N N . ASP A 1 77 ? 9.714 -2.577 -12.442 1.00 84.12 77 ASP A N 1
ATOM 591 C CA . ASP A 1 77 ? 11.054 -2.419 -13.037 1.00 84.12 77 ASP A CA 1
ATOM 592 C C . ASP A 1 77 ? 12.184 -2.494 -12.005 1.00 84.12 77 ASP A C 1
ATOM 594 O O . ASP A 1 77 ? 13.356 -2.313 -12.334 1.00 84.12 77 ASP A O 1
ATOM 598 N N . SER A 1 78 ? 11.853 -2.701 -10.730 1.00 87.56 78 SER A N 1
ATOM 599 C CA . SER A 1 78 ? 12.836 -2.663 -9.642 1.00 87.56 78 SER A CA 1
ATOM 600 C C . SER A 1 78 ? 12.734 -3.855 -8.687 1.00 87.56 78 SER A C 1
ATOM 602 O O . SER A 1 78 ? 13.417 -3.897 -7.671 1.00 87.56 78 SER A O 1
ATOM 604 N N . GLY A 1 79 ? 11.944 -4.870 -9.050 1.00 92.94 79 GLY A N 1
ATOM 605 C CA . GLY A 1 79 ? 11.844 -6.125 -8.312 1.00 92.94 79 GLY A CA 1
ATOM 606 C C . GLY 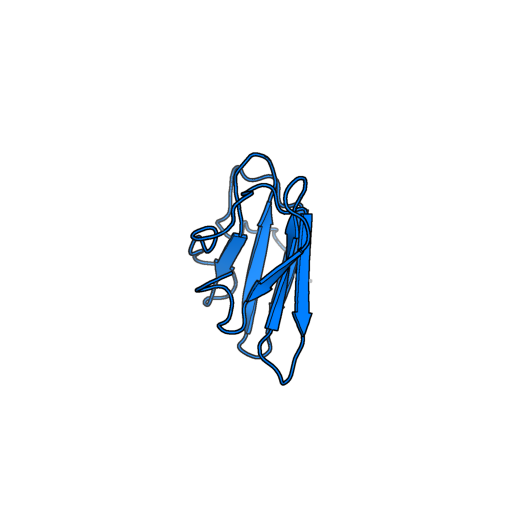A 1 79 ? 11.002 -6.023 -7.040 1.00 92.94 79 GLY A C 1
ATOM 607 O O . GLY A 1 79 ? 9.997 -5.309 -7.000 1.00 92.94 79 GLY A O 1
ATOM 608 N N . LEU A 1 80 ? 11.391 -6.800 -6.028 1.00 94.81 80 LEU A N 1
ATOM 609 C CA . LEU A 1 80 ? 10.677 -6.961 -4.763 1.00 94.81 80 LEU A CA 1
ATOM 610 C C . LEU A 1 80 ? 11.314 -6.096 -3.669 1.00 94.81 80 LEU A C 1
ATOM 612 O O . LEU A 1 80 ? 12.517 -6.202 -3.433 1.00 94.81 80 LEU A O 1
ATOM 616 N N . TYR A 1 81 ? 10.494 -5.316 -2.971 1.00 94.94 81 TYR A N 1
ATOM 617 C CA . TYR A 1 81 ? 10.893 -4.504 -1.817 1.00 94.94 81 TYR A CA 1
ATOM 618 C C . TYR A 1 81 ? 10.344 -5.092 -0.528 1.00 94.94 81 TYR A C 1
ATOM 620 O O . TYR A 1 81 ? 9.320 -5.782 -0.552 1.00 94.94 81 TYR A O 1
ATOM 628 N N . LYS A 1 82 ? 11.030 -4.823 0.584 1.00 94.81 82 LYS A N 1
ATOM 629 C CA . LYS A 1 82 ? 10.674 -5.335 1.906 1.00 94.81 82 LYS A CA 1
ATOM 630 C C . LYS A 1 82 ? 10.738 -4.201 2.918 1.00 94.81 82 LYS A C 1
ATOM 632 O O . LYS A 1 82 ? 11.819 -3.721 3.234 1.00 94.81 82 LYS A O 1
ATOM 637 N N . SER A 1 83 ? 9.602 -3.912 3.530 1.00 95.81 83 SER A N 1
ATOM 638 C CA . SER A 1 83 ? 9.522 -3.092 4.731 1.00 95.81 83 SER A CA 1
ATOM 639 C C . SER A 1 83 ? 9.419 -3.971 5.979 1.00 95.81 83 SER A C 1
ATOM 641 O O . SER A 1 83 ? 8.709 -4.979 5.980 1.00 95.81 83 SER A O 1
ATOM 643 N N . THR A 1 84 ? 10.111 -3.583 7.051 1.00 95.94 84 THR A N 1
ATOM 644 C CA . THR A 1 84 ? 9.978 -4.163 8.406 1.00 95.94 84 THR A CA 1
ATOM 645 C C . THR A 1 84 ? 9.358 -3.182 9.404 1.00 95.94 84 THR A C 1
ATOM 647 O O . THR A 1 84 ? 9.419 -3.398 10.611 1.00 95.94 84 THR A O 1
ATOM 650 N N . ASP A 1 85 ? 8.832 -2.065 8.909 1.00 94.56 85 ASP A N 1
ATOM 651 C CA . ASP A 1 85 ? 8.280 -0.966 9.700 1.00 94.56 85 ASP A CA 1
ATOM 652 C C . ASP A 1 85 ? 6.933 -0.495 9.137 1.00 94.56 85 ASP A C 1
ATOM 654 O O . ASP A 1 85 ? 6.588 0.678 9.218 1.00 94.56 85 ASP A O 1
ATOM 658 N N . LEU A 1 86 ? 6.145 -1.428 8.586 1.00 94.75 86 LEU A N 1
ATOM 659 C CA . LEU A 1 86 ? 4.790 -1.169 8.083 1.00 94.75 86 LEU A CA 1
ATOM 660 C C . LEU A 1 86 ? 4.723 -0.098 6.974 1.00 94.75 86 LEU A C 1
ATOM 662 O O . LEU A 1 86 ? 3.713 0.605 6.836 1.00 94.75 86 LEU A O 1
ATOM 666 N N . GLY A 1 87 ? 5.780 -0.036 6.161 1.00 93.94 87 GLY A N 1
ATOM 667 C CA . GLY A 1 87 ? 5.911 0.784 4.961 1.00 93.94 87 GLY A CA 1
ATOM 668 C C . GLY A 1 87 ? 6.400 2.209 5.214 1.00 93.94 87 GLY A C 1
ATOM 669 O O . GLY A 1 87 ? 6.279 3.043 4.320 1.00 93.94 87 GLY A O 1
ATOM 670 N N . GLU A 1 88 ? 6.936 2.504 6.402 1.00 93.31 88 GLU A N 1
ATOM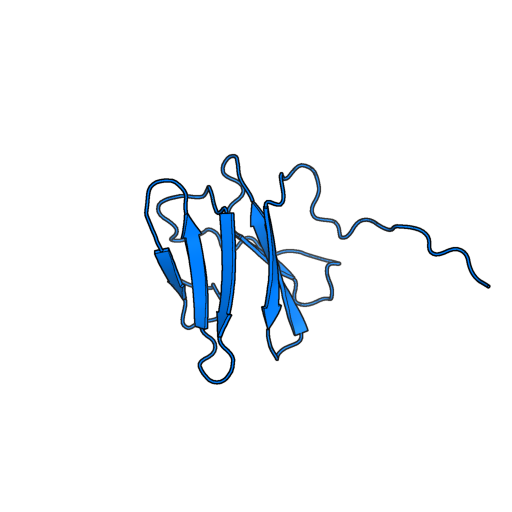 671 C CA . GLU A 1 88 ? 7.617 3.783 6.654 1.00 93.31 88 GLU A CA 1
ATOM 672 C C . GLU A 1 88 ? 8.949 3.854 5.878 1.00 93.31 88 GLU A C 1
ATOM 674 O O . GLU A 1 88 ? 9.335 4.923 5.397 1.00 93.31 88 GLU A O 1
ATOM 679 N N . THR A 1 89 ? 9.618 2.707 5.694 1.00 93.62 89 THR A N 1
ATOM 680 C CA . THR A 1 89 ? 10.775 2.516 4.806 1.00 93.62 89 THR A CA 1
ATOM 681 C C . THR A 1 89 ? 10.666 1.207 4.002 1.00 93.62 89 THR A C 1
ATOM 683 O O . THR A 1 89 ? 9.985 0.274 4.430 1.00 93.62 89 THR A O 1
ATOM 686 N N . TRP A 1 90 ? 11.307 1.143 2.822 1.00 92.06 90 TRP A N 1
ATOM 687 C CA . TRP A 1 90 ? 11.175 0.058 1.826 1.00 92.06 90 TRP A CA 1
ATOM 688 C C . TRP A 1 90 ? 12.507 -0.480 1.303 1.00 92.06 90 TRP A C 1
ATOM 690 O O . TRP A 1 90 ? 13.473 0.314 1.221 1.00 92.06 90 TRP A O 1
#

Radius of gyration: 13.4 Å; chains: 1; bounding box: 46×21×27 Å

pLDDT: mean 91.64, std 9.12, range [45.22, 98.25]

Secondary structure (DSSP, 8-state):
---------S--SS-EEEEEE-TTS-EEEEETTTTEEEEESSTTSS-EE--TT-S---EEEEEEETTTTEEEEEETTTEEEEESSTTS--

Sequence (90 aa):
MGQDFWTSCNLNNILITDIESDDFGNIYACGFLGAGIFRSTDQGLNWINLGSGLISQNVFSLKYINDENILYAGTTDSGLYKSTDLGETW

Foldseek 3Di:
DDDDDDDALPPPPFAWQDWDAAPQGKIKTAGAPLQAIWIDNPNSNDIDHLRPAPPASGWRDWDADPPQRKIWTAHDPPGIDIDSPNSNHD